Protein AF-A0A512AWU7-F1 (afdb_monomer_lite)

Secondary structure (DSSP, 8-state):
--EEEEEEE-TTSEEEEEEE-SSHHHHHHHHHHHHHHHHHHTTT-TT--TTTSEEE---S-PPSSSEEEEEEEEETTEEEEEEEEPPP--------

Organism: NCBI:txid670289

Radius of gyration: 14.92 Å; chains: 1; bounding box: 55×20×31 Å

Sequence (96 aa):
MLKIYSYVNEYEKGFSMEAEMDTKEDFALFMKIFQDAILATRTYDPNFSLAKKGDYHFITAYKLKQKLEFTFVIEDDGFGIWVSPAKPEIAPLAST

Foldseek 3Di:
DKDWDDWAQPLQFFIKIKIAAQDPVSVVVVVVVNVVRVCVSPVPDPPDDPPDDEPAPPPVDDDHGFIKMWTWGDDPVGIYIDIDGDDPPPDPPPPD

pLDDT: mean 72.0, std 15.01, range [41.88, 90.94]

Structure (mmCIF, N/CA/C/O backbone):
data_AF-A0A512AWU7-F1
#
_entry.id   AF-A0A512AWU7-F1
#
loop_
_atom_site.group_PDB
_atom_site.id
_atom_site.type_symbol
_atom_site.label_atom_id
_atom_site.label_alt_id
_atom_site.label_comp_id
_atom_site.label_asym_id
_atom_site.label_entity_id
_atom_site.label_seq_id
_atom_site.pdbx_PDB_ins_code
_atom_site.Cartn_x
_atom_site.Cartn_y
_atom_site.Cartn_z
_atom_site.occupancy
_atom_site.B_iso_or_equiv
_atom_site.auth_seq_id
_atom_site.auth_comp_id
_atom_site.auth_asym_id
_atom_site.auth_atom_id
_atom_site.pdbx_PDB_model_num
ATOM 1 N N . MET A 1 1 ? -9.154 -5.651 12.375 1.00 82.75 1 MET A N 1
ATOM 2 C CA . MET A 1 1 ? -8.674 -6.810 11.614 1.00 82.75 1 MET A CA 1
ATOM 3 C C . MET A 1 1 ? -8.342 -6.325 10.221 1.00 82.75 1 MET A C 1
ATOM 5 O O . MET A 1 1 ? -9.241 -5.873 9.523 1.00 82.75 1 MET A O 1
ATOM 9 N N . LEU A 1 2 ? -7.072 -6.410 9.825 1.00 84.62 2 LEU A N 1
ATOM 10 C CA . LEU A 1 2 ? -6.635 -6.091 8.468 1.00 84.62 2 LEU A CA 1
ATOM 11 C C . LEU A 1 2 ? -7.356 -6.972 7.436 1.00 84.62 2 LEU A C 1
ATOM 13 O O . LEU A 1 2 ? -7.300 -8.200 7.514 1.00 84.62 2 LEU A O 1
ATOM 17 N N . LYS A 1 3 ? -7.992 -6.340 6.448 1.00 89.06 3 LYS A N 1
ATOM 18 C CA . LYS A 1 3 ? -8.565 -7.002 5.269 1.00 89.06 3 LYS A CA 1
ATOM 19 C C . LYS A 1 3 ? -7.906 -6.433 4.023 1.00 89.06 3 LYS A C 1
ATOM 21 O O . LYS A 1 3 ? -7.905 -5.220 3.858 1.00 89.06 3 LYS A O 1
ATOM 26 N N . ILE A 1 4 ? -7.384 -7.293 3.155 1.00 87.25 4 ILE A N 1
ATOM 27 C CA . ILE A 1 4 ? -6.868 -6.916 1.834 1.00 87.25 4 ILE A CA 1
ATOM 28 C C . ILE A 1 4 ? -7.848 -7.474 0.805 1.00 87.25 4 ILE A C 1
ATOM 30 O O . ILE A 1 4 ? -8.124 -8.671 0.804 1.00 87.25 4 ILE A O 1
ATOM 34 N N . TYR A 1 5 ? -8.413 -6.599 -0.019 1.00 87.62 5 TYR A N 1
ATOM 35 C CA . TYR A 1 5 ? -9.478 -6.932 -0.964 1.00 87.62 5 TYR A CA 1
ATOM 36 C C . TYR A 1 5 ? -8.954 -7.196 -2.368 1.00 87.62 5 TYR A C 1
ATOM 38 O O . TYR A 1 5 ? -9.487 -8.053 -3.069 1.00 87.62 5 TYR A O 1
ATOM 46 N N . SER A 1 6 ? -7.922 -6.469 -2.783 1.00 88.00 6 SER A N 1
ATOM 47 C CA . SER A 1 6 ? -7.352 -6.607 -4.115 1.00 88.00 6 SER A CA 1
ATOM 48 C C . SER A 1 6 ? -5.865 -6.274 -4.118 1.00 88.00 6 SER A C 1
ATOM 50 O O . SER A 1 6 ? -5.365 -5.530 -3.272 1.00 88.00 6 SER A O 1
ATOM 52 N N . TYR A 1 7 ? -5.172 -6.864 -5.087 1.00 87.50 7 TYR A N 1
ATOM 53 C CA . TYR A 1 7 ? -3.811 -6.532 -5.474 1.00 87.50 7 TYR A CA 1
ATOM 54 C C . TYR A 1 7 ? -3.754 -6.542 -6.998 1.00 87.50 7 TYR A C 1
ATOM 56 O O . TYR A 1 7 ? -4.019 -7.574 -7.619 1.00 87.50 7 TYR A O 1
ATOM 64 N N . VAL A 1 8 ? -3.438 -5.397 -7.592 1.00 87.31 8 VAL A N 1
ATOM 65 C CA . VAL A 1 8 ? -3.322 -5.231 -9.042 1.00 87.31 8 VAL A CA 1
ATOM 66 C C . VAL A 1 8 ? -1.898 -4.800 -9.336 1.00 87.31 8 VAL A C 1
ATOM 68 O O . VAL A 1 8 ? -1.502 -3.709 -8.948 1.00 87.31 8 VAL A O 1
ATOM 71 N N . ASN A 1 9 ? -1.118 -5.656 -9.992 1.00 83.56 9 ASN A N 1
ATOM 72 C CA . ASN A 1 9 ? 0.262 -5.353 -10.358 1.00 83.56 9 ASN A CA 1
ATOM 73 C C . ASN A 1 9 ? 0.360 -5.060 -11.854 1.00 83.56 9 ASN A C 1
ATOM 75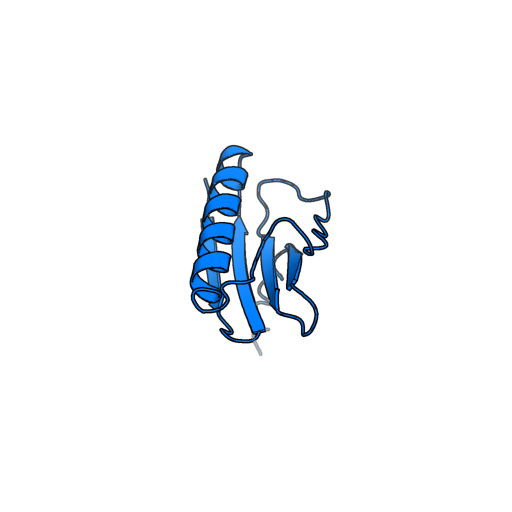 O O . ASN A 1 9 ? 0.093 -5.934 -12.678 1.00 83.56 9 ASN A O 1
ATOM 79 N N . GLU A 1 10 ? 0.781 -3.846 -12.190 1.00 77.69 10 GLU A N 1
ATOM 80 C CA . GLU A 1 10 ? 1.066 -3.413 -13.556 1.00 77.69 10 GLU A CA 1
ATOM 81 C C . GLU A 1 10 ? 2.574 -3.419 -13.868 1.00 77.69 10 GLU A C 1
ATOM 83 O O . GLU A 1 10 ? 2.996 -2.731 -14.792 1.00 77.69 10 GLU A O 1
ATOM 88 N N . TYR A 1 11 ? 3.368 -4.190 -13.106 1.00 65.94 11 TYR A N 1
ATOM 89 C CA . TYR A 1 11 ? 4.810 -4.488 -13.196 1.00 65.94 11 TYR A CA 1
ATOM 90 C C . TYR A 1 11 ? 5.722 -3.288 -13.496 1.00 65.94 11 TYR A C 1
ATOM 92 O O . TYR A 1 11 ? 6.492 -2.861 -12.640 1.00 65.94 11 TYR A O 1
ATOM 100 N N . GLU A 1 12 ? 5.640 -2.745 -14.706 1.00 69.38 12 GLU A N 1
ATOM 101 C CA . GLU A 1 12 ? 6.391 -1.583 -15.181 1.00 69.38 12 GLU A CA 1
ATOM 102 C C . GLU A 1 12 ? 5.810 -0.252 -14.683 1.00 69.38 12 GLU A C 1
ATOM 104 O O . GLU A 1 12 ? 6.555 0.709 -14.511 1.00 69.38 12 GLU A O 1
ATOM 109 N N . LYS A 1 13 ? 4.498 -0.188 -14.414 1.00 73.62 13 LYS A N 1
ATOM 110 C CA . LYS A 1 13 ? 3.807 1.050 -14.000 1.00 73.62 13 LYS A CA 1
ATOM 111 C C . LYS A 1 13 ? 3.606 1.176 -12.491 1.00 73.62 13 LYS A C 1
ATOM 113 O O . LYS A 1 13 ? 3.286 2.257 -11.999 1.00 73.62 13 LYS A O 1
ATOM 118 N N . GLY A 1 14 ? 3.829 0.089 -11.755 1.00 81.81 14 GLY A N 1
ATOM 119 C CA . GLY A 1 14 ? 3.596 -0.007 -10.317 1.00 81.81 14 GLY A CA 1
ATOM 120 C C . GLY A 1 14 ? 2.449 -0.959 -9.983 1.00 81.81 14 GLY A C 1
ATOM 121 O O . GLY A 1 14 ? 2.184 -1.898 -10.730 1.00 81.81 14 GLY A O 1
ATOM 122 N N . PHE A 1 15 ? 1.799 -0.767 -8.838 1.00 88.25 15 PHE A N 1
ATOM 123 C CA . PHE A 1 15 ? 0.722 -1.645 -8.378 1.00 88.25 15 PHE A CA 1
ATOM 124 C C . PHE A 1 15 ? -0.253 -0.908 -7.458 1.00 88.25 15 PHE A C 1
ATOM 126 O O . PHE A 1 15 ? 0.106 0.095 -6.845 1.00 88.25 15 PHE A O 1
ATOM 133 N N . SER A 1 16 ? -1.464 -1.435 -7.293 1.00 89.12 16 SER A N 1
ATOM 134 C CA . SER A 1 16 ? -2.397 -0.994 -6.257 1.00 89.12 16 SER A CA 1
ATOM 135 C C . SER A 1 16 ? -2.817 -2.126 -5.323 1.00 89.12 16 SER A C 1
ATOM 137 O O . SER A 1 16 ? -2.796 -3.308 -5.674 1.00 89.12 16 SER A O 1
ATOM 139 N N . MET A 1 17 ? -3.151 -1.756 -4.089 1.00 90.44 17 MET A N 1
ATOM 140 C CA . MET A 1 17 ? -3.689 -2.628 -3.052 1.00 90.44 17 MET A CA 1
ATOM 141 C C . MET A 1 17 ? -4.879 -1.960 -2.386 1.00 90.44 17 MET A C 1
ATOM 143 O O . MET A 1 17 ? -4.755 -0.860 -1.849 1.00 90.44 17 MET A O 1
ATOM 147 N N . GLU A 1 18 ? -6.012 -2.649 -2.340 1.00 90.94 18 GLU A N 1
ATOM 148 C CA . GLU A 1 18 ? -7.148 -2.202 -1.541 1.00 90.94 18 GLU A CA 1
ATOM 149 C C . GLU A 1 18 ? -7.151 -2.892 -0.181 1.00 90.94 18 GLU A C 1
ATOM 151 O O . GLU A 1 18 ? -7.124 -4.121 -0.102 1.00 90.94 18 GLU A O 1
ATOM 156 N N . ALA A 1 19 ? -7.247 -2.116 0.897 1.00 89.12 19 ALA A N 1
ATOM 157 C CA . ALA A 1 19 ? -7.305 -2.638 2.251 1.00 89.12 19 ALA A CA 1
ATOM 158 C C . ALA A 1 19 ? -8.250 -1.851 3.165 1.00 89.12 19 ALA A C 1
ATOM 160 O O . ALA A 1 19 ? -8.456 -0.651 3.015 1.00 89.12 19 ALA A O 1
ATOM 161 N N . GLU A 1 20 ? -8.804 -2.536 4.158 1.00 89.38 20 GLU A N 1
ATOM 162 C CA . GLU A 1 20 ? -9.528 -1.947 5.284 1.00 89.38 20 GLU A CA 1
ATOM 163 C C . GLU A 1 20 ? -8.791 -2.298 6.571 1.00 89.38 20 GLU A C 1
ATOM 165 O O . GLU A 1 20 ? -8.393 -3.444 6.798 1.00 89.38 20 GLU A O 1
ATOM 170 N N . MET A 1 21 ? -8.584 -1.281 7.401 1.00 87.00 21 MET A N 1
ATOM 171 C CA . MET A 1 21 ? -7.811 -1.371 8.636 1.00 87.00 21 MET A CA 1
ATOM 172 C C . MET A 1 21 ? -8.662 -0.840 9.782 1.00 87.00 21 MET A C 1
ATOM 174 O O . MET A 1 21 ? -9.155 0.290 9.716 1.00 87.00 21 MET A O 1
ATOM 178 N N . ASP A 1 22 ? -8.813 -1.629 10.845 1.00 84.69 22 ASP A N 1
ATOM 179 C CA . ASP A 1 22 ? -9.641 -1.243 11.993 1.00 84.69 22 ASP A CA 1
ATOM 180 C C . ASP A 1 22 ? -8.818 -0.588 13.101 1.00 84.69 22 ASP A C 1
ATOM 182 O O . ASP A 1 22 ? -9.351 0.198 13.888 1.00 84.69 22 ASP A O 1
ATOM 186 N N . THR A 1 23 ? -7.528 -0.926 13.183 1.00 84.44 23 THR A N 1
ATOM 187 C CA . THR A 1 23 ? -6.612 -0.470 14.233 1.00 84.44 23 THR A CA 1
ATOM 188 C C . THR A 1 23 ? -5.340 0.152 13.652 1.00 84.44 23 THR A C 1
ATOM 190 O O . THR A 1 23 ? -5.018 0.014 12.471 1.00 84.44 23 THR A O 1
ATOM 193 N N . LYS A 1 24 ? -4.574 0.840 14.507 1.00 80.12 24 LYS A N 1
ATOM 194 C CA . LYS A 1 24 ? -3.237 1.341 14.147 1.00 80.12 24 LYS A CA 1
ATOM 195 C C . LYS A 1 24 ? -2.239 0.206 13.887 1.00 80.12 24 LYS A C 1
ATOM 197 O O . LYS A 1 24 ? -1.318 0.378 13.097 1.00 80.12 24 LYS A O 1
ATOM 202 N N . GLU A 1 25 ? -2.421 -0.937 14.542 1.00 85.69 25 GLU A N 1
ATOM 203 C CA . GLU A 1 25 ? -1.598 -2.135 14.342 1.00 85.69 25 GLU A CA 1
ATOM 204 C C . GLU A 1 25 ? -1.870 -2.756 12.969 1.00 85.69 25 GLU A C 1
ATOM 206 O O . GLU A 1 25 ? -0.922 -3.090 12.264 1.00 85.69 25 GLU A O 1
ATOM 211 N N . ASP A 1 26 ? -3.143 -2.812 12.549 1.00 84.38 26 ASP A N 1
ATOM 212 C CA . ASP A 1 26 ? -3.527 -3.228 11.193 1.00 84.38 26 ASP A CA 1
ATOM 213 C C . ASP A 1 26 ? -2.870 -2.324 10.142 1.00 84.38 26 ASP A C 1
ATOM 215 O O . ASP A 1 26 ? -2.363 -2.812 9.135 1.00 84.38 26 ASP A O 1
ATOM 219 N N . PHE A 1 27 ? -2.831 -1.010 10.395 1.00 82.75 27 PHE A N 1
ATOM 220 C CA . PHE A 1 27 ? -2.161 -0.053 9.516 1.00 82.75 27 PHE A CA 1
ATOM 221 C C . PHE A 1 27 ? -0.651 -0.293 9.435 1.00 82.75 27 PHE A C 1
ATOM 223 O O . PHE A 1 27 ? -0.094 -0.334 8.342 1.00 82.75 27 PHE A O 1
ATOM 230 N N . ALA A 1 28 ? 0.022 -0.497 10.570 1.00 82.31 28 ALA A N 1
ATOM 231 C CA . ALA A 1 28 ? 1.454 -0.792 10.581 1.00 82.31 28 ALA A CA 1
ATOM 232 C C . ALA A 1 28 ? 1.775 -2.104 9.843 1.00 82.31 28 ALA A C 1
ATOM 234 O O . ALA A 1 28 ? 2.735 -2.164 9.071 1.00 82.31 28 ALA A O 1
ATOM 235 N N . LEU A 1 29 ? 0.951 -3.137 10.041 1.00 87.38 29 LEU A N 1
ATOM 236 C CA . LEU A 1 29 ? 1.076 -4.412 9.341 1.00 87.38 29 LEU A CA 1
ATOM 237 C C . LEU A 1 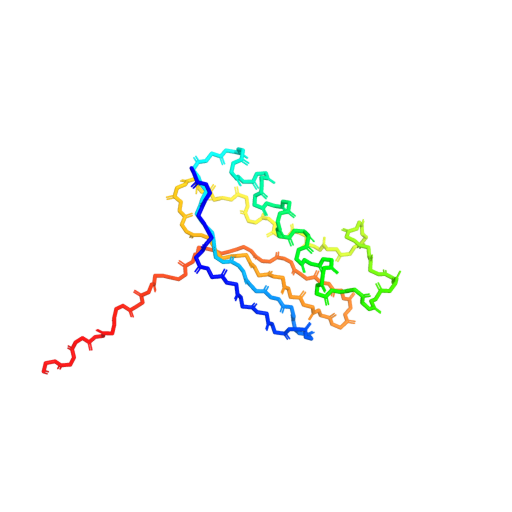29 ? 0.861 -4.249 7.831 1.00 87.38 29 LEU A C 1
ATOM 239 O O . LEU A 1 29 ? 1.654 -4.759 7.043 1.00 87.38 29 LEU A O 1
ATOM 243 N N . PHE A 1 30 ? -0.171 -3.506 7.430 1.00 87.81 30 PHE A N 1
ATOM 244 C CA . PHE A 1 30 ? -0.440 -3.208 6.028 1.00 87.81 30 PHE A CA 1
ATOM 245 C C . PHE A 1 30 ? 0.719 -2.453 5.374 1.00 87.81 30 PHE A C 1
ATOM 247 O O . PHE A 1 30 ? 1.182 -2.854 4.311 1.00 87.81 30 PHE A O 1
ATOM 254 N N . MET A 1 31 ? 1.240 -1.408 6.023 1.00 83.19 31 MET A N 1
ATOM 255 C CA . MET A 1 31 ? 2.366 -0.637 5.490 1.00 83.19 31 MET A CA 1
ATOM 256 C C . MET A 1 31 ? 3.606 -1.505 5.275 1.00 83.19 31 MET A C 1
ATOM 258 O O . MET A 1 31 ? 4.315 -1.308 4.290 1.00 83.19 31 MET A O 1
ATOM 262 N N . LYS A 1 32 ? 3.845 -2.492 6.146 1.00 86.62 32 LYS A N 1
ATOM 263 C CA . LYS A 1 32 ? 4.916 -3.473 5.951 1.00 86.62 32 LYS A CA 1
ATOM 264 C C . LYS A 1 32 ? 4.677 -4.333 4.704 1.00 86.62 32 LYS A C 1
ATOM 266 O O . LYS A 1 32 ? 5.566 -4.433 3.869 1.00 86.62 32 LYS A O 1
ATOM 271 N N . ILE A 1 33 ? 3.475 -4.894 4.545 1.00 89.06 33 ILE A N 1
ATOM 272 C CA . ILE A 1 33 ? 3.101 -5.695 3.362 1.00 89.06 33 ILE A CA 1
ATOM 273 C C . ILE A 1 33 ? 3.246 -4.871 2.076 1.00 89.06 33 ILE A C 1
ATOM 275 O O . ILE A 1 33 ? 3.790 -5.346 1.081 1.00 89.06 33 ILE A O 1
ATOM 279 N N . PHE A 1 34 ? 2.789 -3.620 2.105 1.00 87.06 34 PHE A N 1
ATOM 280 C CA . PHE A 1 34 ? 2.871 -2.706 0.975 1.00 87.06 34 PHE A CA 1
ATOM 281 C C . PHE A 1 34 ? 4.330 -2.405 0.598 1.00 87.06 34 PHE A C 1
ATOM 283 O O . PHE A 1 34 ? 4.688 -2.465 -0.575 1.00 87.06 34 PHE A O 1
ATOM 290 N N . GLN A 1 35 ? 5.200 -2.153 1.581 1.00 82.31 35 GLN A N 1
ATOM 291 C CA . GLN A 1 35 ? 6.637 -1.962 1.355 1.00 82.31 35 GLN A CA 1
ATOM 292 C C . GLN A 1 35 ? 7.315 -3.211 0.782 1.00 82.31 35 GLN A C 1
ATOM 294 O O . GLN A 1 35 ? 8.087 -3.094 -0.170 1.00 82.31 35 GLN A O 1
ATOM 299 N N . ASP A 1 36 ? 6.999 -4.397 1.304 1.00 84.81 36 ASP A N 1
ATOM 300 C CA . ASP A 1 36 ? 7.532 -5.661 0.786 1.00 84.81 36 ASP A CA 1
ATOM 301 C C . ASP A 1 36 ? 7.122 -5.870 -0.686 1.00 84.81 36 ASP A C 1
ATOM 303 O O . ASP A 1 36 ? 7.932 -6.298 -1.511 1.00 84.81 36 ASP A O 1
ATOM 307 N N . ALA A 1 37 ? 5.896 -5.484 -1.057 1.00 84.06 37 ALA A N 1
ATOM 308 C CA . ALA A 1 37 ? 5.423 -5.534 -2.440 1.00 84.06 37 ALA A CA 1
ATOM 309 C C . ALA A 1 37 ? 6.112 -4.517 -3.367 1.00 84.06 37 ALA A C 1
ATOM 311 O O . ALA A 1 37 ? 6.389 -4.844 -4.524 1.00 84.06 37 ALA A O 1
ATOM 312 N N . ILE A 1 38 ? 6.450 -3.317 -2.875 1.00 80.88 38 ILE A N 1
ATOM 313 C CA . ILE A 1 38 ? 7.294 -2.358 -3.613 1.00 80.88 38 ILE A CA 1
ATOM 314 C C . ILE A 1 38 ? 8.646 -2.992 -3.935 1.00 80.88 38 ILE A C 1
ATOM 316 O O . ILE A 1 38 ? 9.077 -2.971 -5.089 1.00 80.88 38 ILE A O 1
ATOM 320 N N . LE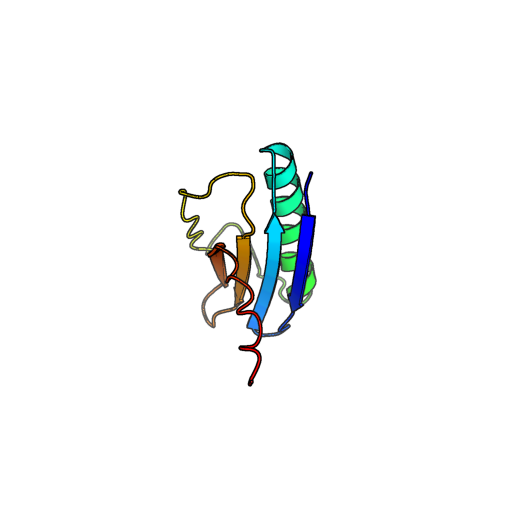U A 1 39 ? 9.294 -3.595 -2.935 1.00 78.38 39 LEU A N 1
ATOM 321 C CA . LEU A 1 39 ? 10.598 -4.232 -3.108 1.00 78.38 39 LEU A CA 1
ATOM 322 C C . LEU A 1 39 ? 10.531 -5.402 -4.099 1.00 78.38 39 LEU A C 1
ATOM 324 O O . LEU A 1 39 ? 11.382 -5.494 -4.979 1.00 78.38 39 LEU A O 1
ATOM 328 N N . ALA A 1 40 ? 9.494 -6.242 -4.018 1.00 79.19 40 ALA A N 1
ATOM 329 C CA . ALA A 1 40 ? 9.289 -7.361 -4.941 1.00 79.19 40 ALA A CA 1
ATOM 330 C C . ALA A 1 40 ? 8.996 -6.912 -6.387 1.00 79.19 40 ALA A C 1
ATOM 332 O O . ALA A 1 40 ? 9.445 -7.541 -7.346 1.00 79.19 40 ALA A O 1
ATOM 333 N N . THR A 1 41 ? 8.279 -5.800 -6.567 1.00 73.19 41 THR A N 1
ATOM 334 C CA . THR A 1 41 ? 8.016 -5.228 -7.900 1.00 73.19 41 THR A CA 1
ATOM 335 C C . THR A 1 41 ? 9.291 -4.637 -8.517 1.00 73.19 41 THR A C 1
ATOM 337 O O . THR A 1 41 ? 9.449 -4.618 -9.734 1.00 73.19 41 THR A O 1
ATOM 340 N N . ARG A 1 42 ? 10.246 -4.203 -7.684 1.00 66.88 42 ARG A N 1
ATOM 341 C CA . ARG A 1 42 ? 11.486 -3.526 -8.096 1.00 66.88 42 ARG A CA 1
ATOM 342 C C . ARG A 1 42 ? 12.753 -4.363 -7.925 1.00 66.88 42 ARG A C 1
ATOM 344 O O . ARG A 1 42 ? 13.836 -3.798 -8.027 1.00 66.88 42 ARG A O 1
ATOM 351 N N . THR A 1 43 ? 12.656 -5.685 -7.744 1.00 57.69 43 THR A N 1
ATOM 352 C CA . THR A 1 43 ? 13.800 -6.608 -7.536 1.00 57.69 43 THR A CA 1
ATOM 353 C C . THR A 1 43 ? 14.919 -6.519 -8.604 1.00 57.69 43 THR A C 1
ATOM 355 O O . THR A 1 43 ? 15.967 -7.137 -8.447 1.00 57.69 43 THR A O 1
ATOM 358 N N . TYR A 1 44 ? 14.736 -5.732 -9.671 1.00 50.84 44 TYR A N 1
ATOM 359 C CA . TYR A 1 44 ? 15.705 -5.478 -10.739 1.00 50.84 44 TYR A CA 1
ATOM 360 C C . TYR A 1 44 ? 16.366 -4.083 -10.740 1.00 50.84 44 TYR A C 1
ATOM 362 O O . TYR A 1 44 ? 17.258 -3.875 -11.560 1.00 50.84 44 TYR A O 1
ATOM 370 N N . ASP A 1 45 ? 15.998 -3.142 -9.857 1.00 56.25 45 ASP A N 1
ATOM 371 C CA . ASP A 1 45 ? 16.639 -1.814 -9.793 1.00 56.25 45 ASP A CA 1
ATOM 372 C C . ASP A 1 45 ? 17.542 -1.663 -8.548 1.00 56.25 45 ASP A C 1
ATOM 374 O O . ASP A 1 45 ? 17.056 -1.354 -7.454 1.00 56.25 45 ASP A O 1
ATOM 378 N N . PRO A 1 46 ? 18.870 -1.849 -8.686 1.00 54.81 46 PRO A N 1
ATOM 379 C CA . PRO A 1 46 ? 19.818 -1.752 -7.577 1.00 54.81 46 PRO A CA 1
ATOM 380 C C . PRO A 1 46 ? 20.008 -0.324 -7.037 1.00 54.81 46 PRO A C 1
ATOM 382 O O . PRO A 1 46 ? 20.642 -0.157 -5.996 1.00 54.81 46 PRO A O 1
ATOM 385 N N . ASN A 1 47 ? 19.478 0.705 -7.708 1.00 58.06 47 ASN A N 1
ATOM 386 C CA . ASN A 1 47 ? 19.560 2.100 -7.265 1.00 58.06 47 ASN A CA 1
ATOM 387 C C . ASN A 1 47 ? 18.296 2.569 -6.529 1.00 58.06 47 ASN A C 1
ATOM 389 O O . ASN A 1 47 ? 18.232 3.717 -6.075 1.00 58.06 47 ASN A O 1
ATOM 393 N N . PHE A 1 48 ? 17.291 1.700 -6.388 1.00 57.72 48 PHE A N 1
ATOM 394 C CA . PHE A 1 48 ? 16.041 2.049 -5.734 1.00 57.72 48 PHE A CA 1
ATOM 395 C C . PHE A 1 48 ? 16.238 2.230 -4.224 1.00 57.72 48 PHE A C 1
ATOM 397 O O . PHE A 1 48 ? 16.547 1.298 -3.482 1.00 57.72 48 PHE A O 1
ATOM 404 N N . SER A 1 49 ? 16.022 3.456 -3.749 1.00 56.00 49 SER A N 1
ATOM 405 C CA . SER A 1 49 ? 15.992 3.780 -2.327 1.00 56.00 49 SER A CA 1
ATOM 406 C C . SER A 1 49 ? 14.683 4.480 -1.990 1.00 56.00 49 SER A C 1
ATOM 408 O O . SER A 1 49 ? 14.434 5.601 -2.439 1.00 56.00 49 SER A O 1
ATOM 410 N N . LEU A 1 50 ? 13.887 3.863 -1.110 1.00 59.22 50 LEU A N 1
ATOM 411 C CA . LEU A 1 50 ? 12.698 4.478 -0.501 1.00 59.22 50 LEU A CA 1
ATOM 412 C C . LEU A 1 50 ? 13.020 5.788 0.252 1.00 59.22 50 LEU A C 1
ATOM 414 O O . LEU A 1 50 ? 12.112 6.549 0.581 1.00 59.22 50 LEU A O 1
ATOM 418 N N . ALA A 1 51 ? 14.303 6.054 0.534 1.00 47.88 51 ALA A N 1
ATOM 419 C CA . ALA A 1 51 ? 14.755 7.106 1.436 1.00 47.88 51 ALA A CA 1
ATOM 420 C C . ALA A 1 51 ? 15.058 8.463 0.775 1.00 47.88 51 ALA A C 1
ATOM 422 O O . ALA A 1 51 ? 15.364 9.401 1.508 1.00 47.88 51 ALA A O 1
ATOM 423 N N . LYS A 1 52 ? 15.037 8.601 -0.565 1.00 48.12 52 LYS A N 1
ATOM 424 C CA . LYS A 1 52 ? 15.559 9.832 -1.207 1.00 48.12 52 LYS A CA 1
ATOM 425 C C . LYS A 1 52 ? 14.671 10.565 -2.216 1.00 48.12 52 LYS A C 1
ATOM 427 O O . LYS A 1 52 ? 15.030 11.688 -2.550 1.00 48.12 52 LYS A O 1
ATOM 432 N N . LYS A 1 53 ? 13.553 10.003 -2.687 1.00 47.97 53 LYS A N 1
ATOM 433 C CA . LYS A 1 53 ? 12.753 10.643 -3.756 1.00 47.97 53 LYS A CA 1
ATOM 434 C C . LYS A 1 53 ? 11.252 10.321 -3.775 1.00 47.97 53 LYS A C 1
ATOM 436 O O . LYS A 1 53 ? 10.583 10.656 -4.741 1.00 47.97 53 LYS A O 1
ATOM 441 N N . GLY A 1 54 ? 10.722 9.663 -2.748 1.00 50.44 54 GLY A N 1
ATOM 442 C CA . GLY A 1 54 ? 9.275 9.495 -2.646 1.00 50.44 54 GLY A CA 1
ATOM 443 C C . GLY A 1 54 ? 8.671 10.754 -2.044 1.00 50.44 54 GLY A C 1
ATOM 444 O O . GLY A 1 54 ? 8.845 10.976 -0.845 1.00 50.44 54 GLY A O 1
ATOM 445 N N . ASP A 1 55 ? 7.963 11.557 -2.836 1.00 51.47 55 ASP A N 1
ATOM 446 C CA . ASP A 1 55 ? 6.988 12.486 -2.272 1.00 51.47 55 ASP A CA 1
ATOM 447 C C . ASP A 1 55 ? 5.853 11.635 -1.706 1.00 51.47 55 ASP A C 1
ATOM 449 O O . ASP A 1 55 ? 4.925 11.203 -2.392 1.00 51.47 55 ASP A O 1
ATOM 453 N N . TYR A 1 56 ? 5.982 11.299 -0.423 1.00 50.50 56 TYR A N 1
ATOM 454 C CA . TYR A 1 56 ? 4.931 10.608 0.292 1.00 50.50 56 TYR A CA 1
ATOM 455 C C . TYR A 1 56 ? 3.785 11.593 0.514 1.00 50.50 56 TYR A C 1
ATOM 457 O O . TYR A 1 56 ? 3.698 12.262 1.547 1.00 50.50 56 TYR A O 1
ATOM 465 N N . HIS A 1 57 ? 2.871 11.664 -0.447 1.00 51.88 57 HIS A N 1
ATOM 466 C CA . HIS A 1 57 ? 1.587 12.318 -0.263 1.00 51.88 57 HIS A CA 1
ATOM 467 C C . HIS A 1 57 ? 0.695 11.427 0.606 1.00 51.88 57 HIS A C 1
ATOM 469 O O . HIS A 1 57 ? -0.306 10.862 0.169 1.00 51.88 57 HIS A O 1
ATOM 475 N N . PHE A 1 58 ? 1.057 11.303 1.885 1.00 51.31 58 PHE A N 1
ATOM 476 C CA . PHE A 1 58 ? 0.131 10.817 2.892 1.00 51.31 58 PHE A CA 1
ATOM 477 C C . PHE A 1 58 ? -0.959 11.880 3.023 1.00 51.31 58 PHE A C 1
ATOM 479 O O . PHE A 1 58 ? -0.784 12.885 3.709 1.00 51.31 58 PHE A O 1
ATOM 486 N N . ILE A 1 59 ? -2.087 11.690 2.345 1.00 47.00 59 ILE A N 1
ATOM 487 C CA . ILE A 1 59 ? -3.295 12.461 2.628 1.00 47.00 59 ILE A CA 1
ATOM 488 C C . ILE A 1 59 ? -3.705 12.061 4.053 1.00 47.00 59 ILE A C 1
ATOM 490 O O . ILE A 1 59 ? -4.307 11.021 4.294 1.00 47.00 59 ILE A O 1
ATOM 494 N N . THR A 1 60 ? -3.286 12.845 5.042 1.00 41.88 60 THR A N 1
ATOM 495 C CA . THR A 1 60 ? -3.336 12.545 6.485 1.00 41.88 60 THR A CA 1
ATOM 496 C C . THR A 1 60 ? -4.746 12.623 7.094 1.00 41.88 60 THR A C 1
ATOM 498 O O . THR A 1 60 ? -4.908 12.930 8.272 1.00 41.88 60 THR A O 1
ATOM 501 N N . ALA A 1 61 ? -5.792 12.304 6.327 1.00 52.81 61 ALA A N 1
ATOM 502 C CA . ALA A 1 61 ? -7.192 12.452 6.735 1.00 52.81 61 ALA A CA 1
ATOM 503 C C . ALA A 1 61 ? -8.005 11.143 6.713 1.00 52.81 61 ALA A C 1
ATOM 505 O O . ALA A 1 61 ? -9.235 11.183 6.6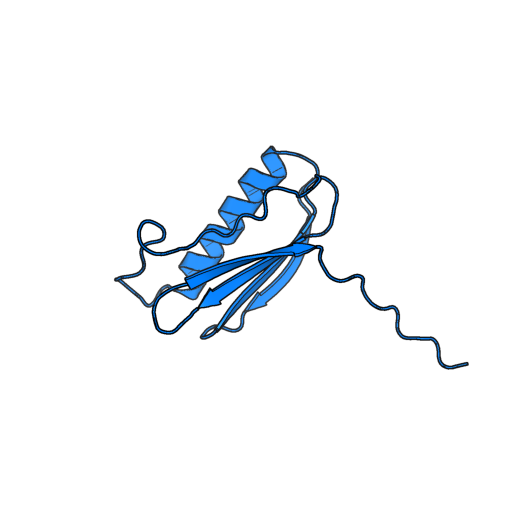47 1.00 52.81 61 ALA A O 1
ATOM 506 N N . TYR A 1 62 ? -7.365 9.972 6.761 1.00 59.62 62 TYR A N 1
ATOM 507 C CA . TYR A 1 62 ? -8.096 8.706 6.697 1.00 59.62 62 TYR A CA 1
ATOM 508 C C . TYR A 1 62 ? -8.576 8.224 8.071 1.00 59.62 62 TYR A C 1
ATOM 510 O O . TYR A 1 62 ? -7.810 8.108 9.027 1.00 59.62 62 TYR A O 1
ATOM 518 N N . LYS A 1 63 ? -9.876 7.925 8.158 1.00 63.06 63 LYS A N 1
ATOM 519 C CA . LYS A 1 63 ? -10.511 7.281 9.308 1.00 63.06 63 LYS A CA 1
ATOM 520 C C . LYS A 1 63 ? -10.245 5.776 9.235 1.00 63.06 63 LYS A C 1
ATOM 522 O O . LYS A 1 63 ? -10.350 5.184 8.168 1.00 63.06 63 LYS A O 1
ATOM 527 N N . LEU A 1 64 ? -9.924 5.152 10.365 1.00 67.38 64 LEU A N 1
ATOM 528 C CA . LEU A 1 64 ? -9.946 3.689 10.484 1.00 67.38 64 LEU A CA 1
ATOM 529 C C . LEU A 1 64 ? -11.362 3.166 10.174 1.00 67.38 64 LEU A C 1
ATOM 531 O O . LEU A 1 64 ? -12.336 3.903 10.349 1.00 67.38 64 LEU A O 1
ATOM 535 N N . LYS A 1 65 ? -11.474 1.894 9.769 1.00 76.06 65 LYS A N 1
ATOM 536 C CA . LYS A 1 65 ? -12.722 1.220 9.349 1.00 76.06 65 LYS A CA 1
ATOM 537 C C . LYS A 1 65 ? -13.306 1.724 8.028 1.00 76.06 65 LYS A C 1
ATOM 539 O O . LYS A 1 65 ? -14.523 1.780 7.856 1.00 76.06 65 LYS A O 1
ATOM 544 N N . GLN A 1 66 ? -12.441 2.111 7.097 1.00 78.88 66 GLN A N 1
ATOM 545 C CA . GLN A 1 66 ? -12.836 2.396 5.723 1.00 78.88 66 GLN A CA 1
ATOM 546 C C . GLN A 1 66 ? -11.932 1.644 4.752 1.00 78.88 66 GLN A C 1
ATOM 548 O O . GLN A 1 66 ? -10.757 1.408 5.043 1.00 78.88 66 GLN A O 1
ATOM 553 N N . LYS A 1 67 ? -12.494 1.291 3.598 1.00 84.69 67 LYS A N 1
ATOM 554 C CA . LYS A 1 67 ? -11.753 0.686 2.498 1.00 84.69 67 LYS A CA 1
ATOM 555 C C . LYS A 1 67 ? -10.925 1.772 1.806 1.00 84.69 67 LYS A C 1
ATOM 557 O O . LYS A 1 67 ? -11.460 2.799 1.387 1.00 84.69 67 LYS A O 1
ATOM 562 N N . LEU A 1 68 ? -9.620 1.558 1.729 1.00 85.06 68 LEU A N 1
ATOM 563 C CA . LEU A 1 68 ? -8.642 2.451 1.118 1.00 85.06 68 LEU A CA 1
ATOM 564 C C . LEU A 1 68 ? -7.938 1.727 -0.020 1.00 85.06 68 LEU A C 1
ATOM 566 O O . LEU A 1 68 ? -7.633 0.547 0.106 1.00 85.06 68 LEU A O 1
ATOM 570 N N . GLU A 1 69 ? -7.655 2.443 -1.096 1.00 86.94 69 GLU A N 1
ATOM 571 C CA . GLU A 1 69 ? -6.780 2.002 -2.174 1.00 86.94 69 GLU A CA 1
ATOM 572 C C . GLU A 1 69 ? -5.424 2.696 -2.021 1.00 86.94 69 GLU A C 1
ATOM 574 O O . GLU A 1 69 ? -5.349 3.924 -1.945 1.00 86.94 69 GLU A O 1
ATOM 579 N N . PHE A 1 70 ? -4.361 1.902 -1.951 1.00 86.25 70 PHE A N 1
ATOM 580 C CA . PHE A 1 70 ? -2.976 2.350 -1.950 1.00 86.25 70 PHE A CA 1
ATOM 581 C C . PHE A 1 70 ? -2.360 2.014 -3.296 1.00 86.25 70 PHE A C 1
ATOM 583 O O . PHE A 1 70 ? -2.270 0.843 -3.651 1.00 86.25 70 PHE A O 1
ATOM 590 N N . THR A 1 71 ? -1.895 3.022 -4.015 1.00 85.00 71 THR A N 1
ATOM 591 C CA . THR A 1 71 ? -1.326 2.881 -5.351 1.00 85.00 71 THR A CA 1
ATOM 592 C C . THR A 1 71 ? 0.122 3.327 -5.327 1.00 85.00 71 THR A C 1
ATOM 594 O O . THR A 1 71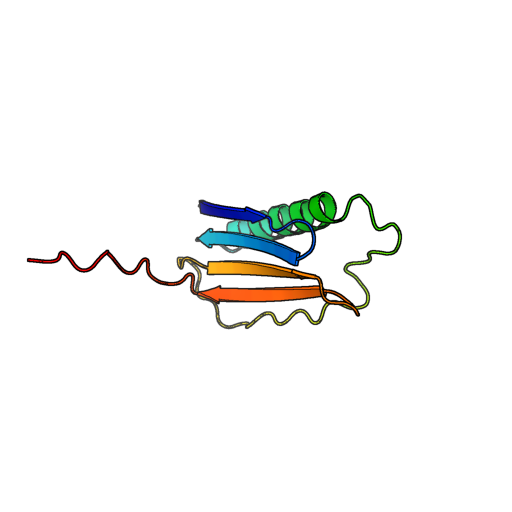 ? 0.428 4.480 -5.037 1.00 85.00 71 THR A O 1
ATOM 597 N N . PHE A 1 72 ? 1.020 2.407 -5.637 1.00 84.50 72 PHE A N 1
ATOM 598 C CA . PHE A 1 72 ? 2.404 2.694 -5.962 1.00 84.50 72 PHE A CA 1
ATOM 599 C C . PHE A 1 72 ? 2.504 2.925 -7.468 1.00 84.50 72 PHE A C 1
ATOM 601 O O . PHE A 1 72 ? 2.128 2.051 -8.246 1.00 84.50 72 PHE A O 1
ATOM 608 N N . VAL A 1 73 ? 3.009 4.087 -7.870 1.00 81.06 73 VAL A N 1
ATOM 609 C CA . VAL A 1 73 ?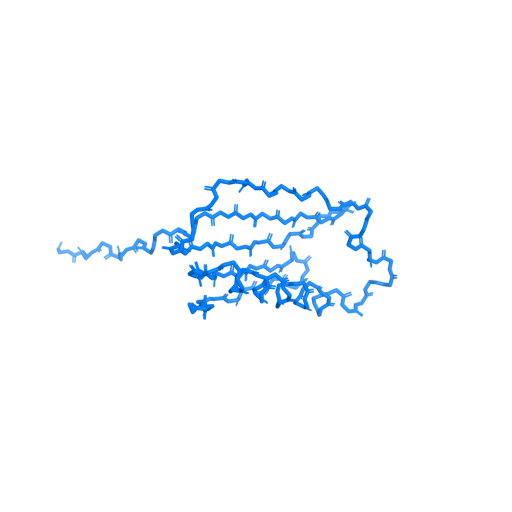 3.214 4.465 -9.272 1.00 81.06 73 VAL A CA 1
ATOM 610 C C . VAL A 1 73 ? 4.701 4.669 -9.510 1.00 81.06 73 VAL A C 1
ATOM 612 O O . VAL A 1 73 ? 5.395 5.296 -8.707 1.00 81.06 73 VAL A O 1
ATOM 615 N N . ILE A 1 74 ? 5.185 4.123 -10.615 1.00 75.94 74 ILE A N 1
ATOM 616 C CA . ILE A 1 74 ? 6.548 4.310 -11.098 1.00 75.94 74 ILE A CA 1
ATOM 617 C C . ILE A 1 74 ? 6.519 5.419 -12.151 1.00 75.94 74 ILE A C 1
ATOM 619 O O . ILE A 1 74 ? 5.790 5.306 -13.132 1.00 75.94 74 ILE A O 1
ATOM 623 N N . GLU A 1 75 ? 7.314 6.468 -11.950 1.00 73.50 75 GLU A N 1
ATOM 624 C CA . GLU A 1 75 ? 7.459 7.582 -12.894 1.00 73.50 75 GLU A CA 1
ATOM 625 C C . GLU A 1 75 ? 8.900 7.632 -13.423 1.00 73.50 75 GLU A C 1
ATOM 627 O O . GLU A 1 75 ? 9.809 7.038 -12.834 1.00 73.50 75 GLU A O 1
ATOM 632 N N . ASP A 1 76 ? 9.121 8.330 -14.539 1.00 68.69 76 ASP A N 1
ATOM 633 C CA . ASP A 1 76 ? 10.422 8.375 -15.224 1.00 68.69 76 ASP A CA 1
ATOM 634 C C . ASP A 1 76 ? 11.558 8.946 -14.345 1.00 68.69 76 ASP A C 1
ATOM 636 O O . ASP A 1 76 ? 12.733 8.638 -14.558 1.00 68.69 76 ASP A O 1
ATOM 640 N N . ASP A 1 77 ? 11.235 9.762 -13.337 1.00 65.69 77 ASP A N 1
ATOM 641 C CA . ASP A 1 77 ? 12.185 10.437 -12.447 1.00 65.69 77 ASP A CA 1
ATOM 642 C C . ASP A 1 77 ? 12.121 9.981 -10.974 1.00 65.69 77 ASP A C 1
ATOM 644 O O . ASP A 1 77 ? 12.898 10.487 -10.139 1.00 65.69 77 ASP A O 1
ATOM 648 N N . GLY A 1 78 ? 11.261 9.000 -10.656 1.00 70.38 78 GLY A N 1
ATOM 649 C CA . GLY A 1 78 ? 11.022 8.551 -9.287 1.00 70.38 78 GLY A CA 1
ATOM 650 C C . GLY A 1 78 ? 9.868 7.560 -9.097 1.00 70.38 78 GLY A C 1
ATOM 651 O O . GLY A 1 78 ? 9.657 6.619 -9.864 1.00 70.38 78 GLY A O 1
ATOM 652 N N . PHE A 1 79 ? 9.174 7.712 -7.971 1.00 75.12 79 PHE A N 1
ATOM 653 C CA . PHE A 1 79 ? 7.984 6.937 -7.639 1.00 75.12 79 PHE A CA 1
ATOM 654 C C . PHE A 1 79 ? 7.043 7.757 -6.756 1.00 75.12 79 PHE A C 1
ATOM 656 O O . PHE A 1 79 ? 7.492 8.540 -5.916 1.00 75.12 79 PHE A O 1
ATOM 663 N N . GLY A 1 80 ? 5.745 7.512 -6.902 1.00 76.19 80 GLY A N 1
ATOM 664 C CA . GLY A 1 80 ? 4.692 8.092 -6.076 1.00 76.19 80 GLY A CA 1
ATOM 665 C C . GLY A 1 80 ? 3.939 7.013 -5.307 1.00 76.19 80 GLY A C 1
ATOM 666 O O . GLY A 1 80 ? 3.732 5.907 -5.806 1.00 76.19 80 GLY A O 1
ATOM 667 N N . ILE A 1 81 ? 3.512 7.327 -4.084 1.00 79.00 81 ILE A N 1
ATOM 668 C CA . ILE A 1 81 ? 2.534 6.517 -3.351 1.00 79.00 81 ILE A CA 1
ATOM 669 C C . ILE A 1 81 ? 1.302 7.382 -3.133 1.00 79.00 81 ILE A C 1
ATOM 671 O O . ILE A 1 81 ? 1.360 8.404 -2.451 1.00 79.00 81 ILE A O 1
ATOM 675 N N . TRP A 1 82 ? 0.187 6.939 -3.695 1.00 79.44 82 TRP A N 1
ATOM 676 C CA . TRP A 1 82 ? -1.110 7.581 -3.584 1.00 79.44 82 TRP A CA 1
ATOM 677 C C . TRP A 1 82 ? -1.999 6.738 -2.692 1.00 79.44 82 TRP A C 1
ATOM 679 O O . TRP A 1 82 ? -2.039 5.517 -2.808 1.00 79.44 82 TRP A O 1
ATOM 689 N N . VAL A 1 83 ? -2.729 7.391 -1.801 1.00 78.88 83 VAL A N 1
ATOM 690 C CA . VAL A 1 83 ? -3.782 6.744 -1.024 1.00 78.88 83 VAL A CA 1
ATOM 691 C C . VAL A 1 83 ? -5.081 7.420 -1.412 1.00 78.88 83 VAL A C 1
ATOM 693 O O . VAL A 1 83 ? -5.125 8.637 -1.578 1.00 78.88 83 VAL A O 1
ATOM 696 N N . SER A 1 84 ? -6.144 6.652 -1.593 1.00 77.62 84 SER A N 1
ATOM 697 C CA . SER A 1 84 ? -7.469 7.192 -1.866 1.00 77.62 84 SER A CA 1
ATOM 698 C C . SER A 1 84 ? -8.538 6.342 -1.182 1.00 77.62 84 SER A C 1
ATOM 700 O O . SER A 1 84 ? -8.291 5.178 -0.863 1.00 77.62 84 SER A O 1
ATOM 702 N N . PRO A 1 85 ? -9.725 6.896 -0.880 1.00 78.25 85 PRO A N 1
ATOM 703 C CA . PRO A 1 85 ? -10.869 6.061 -0.540 1.00 78.25 85 PRO A CA 1
ATOM 704 C C . PRO A 1 85 ? -11.106 5.082 -1.690 1.00 78.25 85 PRO A C 1
ATOM 706 O O . PRO A 1 85 ? -11.202 5.520 -2.837 1.00 78.25 85 PRO A O 1
ATOM 709 N N . ALA A 1 86 ? -11.201 3.783 -1.393 1.00 69.38 86 ALA A N 1
ATOM 710 C CA . ALA A 1 86 ? -11.512 2.808 -2.430 1.00 69.38 86 ALA A CA 1
ATOM 711 C C . ALA A 1 86 ? -12.851 3.202 -3.062 1.00 69.38 86 ALA A C 1
ATOM 713 O O . ALA A 1 86 ? -13.815 3.499 -2.343 1.00 69.38 86 ALA A O 1
ATOM 714 N N . LYS A 1 87 ? -12.899 3.263 -4.398 1.00 67.50 87 LYS A N 1
ATOM 715 C CA . LYS A 1 87 ? -14.130 3.632 -5.103 1.00 67.50 87 LYS A CA 1
ATOM 716 C C . LYS A 1 87 ? -15.254 2.705 -4.625 1.00 67.50 87 LYS A C 1
ATOM 718 O O . LYS A 1 87 ? -15.024 1.499 -4.510 1.00 67.50 87 LYS A O 1
ATOM 723 N N . PRO A 1 88 ? -16.459 3.228 -4.336 1.00 58.38 88 PRO A N 1
ATOM 724 C CA . PRO A 1 88 ? -17.598 2.350 -4.136 1.00 58.38 88 PRO A CA 1
ATOM 725 C C . PRO A 1 88 ? -17.737 1.498 -5.399 1.00 58.38 88 PRO A C 1
ATOM 727 O O . PRO A 1 88 ? -17.715 2.044 -6.505 1.00 58.38 88 PRO A O 1
ATOM 730 N N . GLU A 1 89 ? -17.842 0.176 -5.245 1.00 51.56 89 GLU A N 1
ATOM 731 C CA . GLU A 1 89 ? -18.290 -0.677 -6.343 1.00 51.56 89 GLU A CA 1
ATOM 732 C C . GLU A 1 89 ? -19.612 -0.088 -6.825 1.00 51.56 89 GLU A C 1
ATOM 734 O O . GLU A 1 89 ? -20.615 -0.091 -6.106 1.00 51.56 89 GLU A O 1
ATOM 739 N N . ILE A 1 90 ? -19.600 0.502 -8.019 1.00 50.81 90 ILE A N 1
ATOM 740 C CA . ILE A 1 90 ? -20.827 0.913 -8.677 1.00 50.81 90 ILE A CA 1
ATOM 741 C C . ILE A 1 90 ? -21.522 -0.406 -8.982 1.00 50.81 90 ILE A C 1
ATOM 743 O O . ILE A 1 90 ? -21.132 -1.107 -9.916 1.00 50.81 90 ILE A O 1
ATOM 747 N N . ALA A 1 91 ? -22.493 -0.783 -8.146 1.00 47.31 91 ALA A N 1
ATOM 748 C CA . ALA A 1 91 ? -23.352 -1.918 -8.429 1.00 47.31 91 ALA A CA 1
ATOM 749 C C . ALA A 1 91 ? -23.859 -1.739 -9.868 1.00 47.31 91 ALA A C 1
ATOM 751 O O . ALA A 1 91 ? -24.321 -0.636 -10.192 1.00 47.31 91 ALA A O 1
ATOM 752 N N . PRO A 1 92 ? -23.719 -2.746 -10.751 1.00 43.22 92 PRO A N 1
ATOM 753 C CA . PRO A 1 92 ? -24.191 -2.612 -12.115 1.00 43.22 92 PRO A CA 1
ATOM 754 C C . PRO A 1 92 ? -25.658 -2.212 -12.030 1.00 43.22 92 PRO A C 1
ATOM 756 O O . PRO A 1 92 ? -26.446 -2.896 -11.375 1.00 43.22 92 PRO A O 1
ATOM 759 N N . LEU A 1 93 ? -25.992 -1.056 -12.613 1.00 48.66 93 LEU A N 1
ATOM 760 C CA . LEU A 1 93 ? -27.370 -0.606 -12.741 1.00 48.66 93 LEU A CA 1
ATOM 761 C C . LEU A 1 93 ? -28.138 -1.775 -13.345 1.00 48.66 93 LEU A C 1
ATOM 763 O O . LEU A 1 93 ? -27.909 -2.137 -14.502 1.00 48.66 93 LEU A O 1
ATOM 767 N N . ALA A 1 94 ? -28.982 -2.405 -12.528 1.00 48.03 94 ALA A N 1
ATOM 768 C CA . ALA A 1 94 ? -29.885 -3.432 -12.994 1.00 48.03 94 ALA A CA 1
ATOM 769 C C . ALA A 1 94 ? -30.705 -2.782 -14.108 1.00 48.03 94 ALA A C 1
ATOM 771 O O . ALA A 1 94 ? -31.498 -1.876 -13.861 1.00 48.03 94 ALA A O 1
ATOM 772 N N . SER A 1 95 ? -30.417 -3.176 -15.346 1.00 45.22 95 SER A N 1
ATOM 773 C CA . SER A 1 95 ? -31.203 -2.778 -16.501 1.00 45.22 95 SER A CA 1
ATOM 774 C C . SER A 1 95 ? -32.522 -3.537 -16.390 1.00 45.22 95 SER A C 1
ATOM 776 O O . SER A 1 95 ? -32.574 -4.721 -16.713 1.00 45.22 95 SER A O 1
ATOM 778 N N . THR A 1 96 ? -33.533 -2.893 -15.806 1.00 47.53 96 THR A N 1
ATOM 779 C CA . THR A 1 96 ? -34.947 -3.286 -15.927 1.00 47.53 96 THR A CA 1
ATOM 780 C C . THR A 1 96 ? -35.500 -2.880 -17.277 1.00 47.53 96 THR A C 1
ATOM 782 O O . THR A 1 96 ? -35.182 -1.746 -17.702 1.00 47.53 96 THR A O 1
#